Protein AF-A0A7I4EYZ6-F1 (afdb_monomer_lite)

InterPro domains:
  IPR018793 Cytochrome c oxidase assembly protein PET191 [PF10203] (11-68)
  IPR018793 Cytochrome c oxidase assembly protein PET191 [PTHR28627] (1-69)

Secondary structure (DSSP, 8-state):
------------HHHHHHHHHHHHHHSHHHHTT---HHHHHH-TT--S-HHHHHHHHHHHHHHHHHHHHHHHHHHHH-GGGGGG-

Foldseek 3Di:
DDDPDDDDDPDALVSLVVVLVVQLCPFCVCPVVVDDSVVLLVDPPRVRDPVNVVSSVSNVVNVVVVVVVVVVVCCVVPVVCVVVD

Structure (mmCIF, N/CA/C/O backbone):
data_AF-A0A7I4EYZ6-F1
#
_entry.id   AF-A0A7I4EYZ6-F1
#
loop_
_atom_site.group_PDB
_atom_site.id
_atom_site.type_symbol
_atom_site.label_atom_id
_atom_site.label_alt_id
_atom_site.label_comp_id
_atom_site.label_asym_id
_atom_site.label_entity_id
_atom_site.label_seq_id
_atom_site.pdbx_PDB_ins_code
_atom_site.Cartn_x
_atom_site.Cartn_y
_atom_site.Cartn_z
_atom_site.occupancy
_atom_site.B_iso_or_equiv
_atom_site.auth_seq_id
_atom_site.auth_comp_id
_atom_site.auth_asym_id
_atom_site.auth_atom_id
_atom_site.pdbx_PDB_model_num
ATOM 1 N N . MET A 1 1 ? 3.567 -23.476 15.760 1.00 45.56 1 MET A N 1
ATOM 2 C CA . MET A 1 1 ? 3.908 -22.088 16.136 1.00 45.56 1 MET A CA 1
ATOM 3 C C . MET A 1 1 ? 5.341 -21.809 15.709 1.00 45.56 1 MET A C 1
ATOM 5 O O . MET A 1 1 ? 6.144 -22.718 15.845 1.00 45.56 1 MET A O 1
ATOM 9 N N . ALA A 1 2 ? 5.597 -20.571 15.267 1.00 54.03 2 ALA A N 1
ATOM 10 C CA . ALA A 1 2 ? 6.894 -19.934 14.995 1.00 54.03 2 ALA A CA 1
ATOM 11 C C . ALA A 1 2 ? 7.708 -20.443 13.788 1.00 54.03 2 ALA A C 1
ATOM 13 O O . ALA A 1 2 ? 8.237 -21.544 13.825 1.00 54.03 2 ALA A O 1
ATOM 14 N N . ASP A 1 3 ? 7.810 -19.603 12.748 1.00 36.88 3 ASP A N 1
ATOM 15 C CA . ASP A 1 3 ? 9.087 -19.043 12.267 1.00 36.88 3 ASP A CA 1
ATOM 16 C C . ASP A 1 3 ? 8.786 -17.930 11.230 1.00 36.88 3 ASP A C 1
ATOM 18 O O . ASP A 1 3 ? 8.534 -18.211 10.063 1.00 36.88 3 ASP A O 1
ATOM 22 N N . ASP A 1 4 ? 8.708 -16.662 11.660 1.00 46.16 4 ASP A N 1
ATOM 23 C CA . ASP A 1 4 ? 8.792 -15.500 10.745 1.00 46.16 4 ASP A CA 1
ATOM 24 C C . ASP A 1 4 ? 10.171 -14.854 10.931 1.00 46.16 4 ASP A C 1
ATOM 26 O O . ASP A 1 4 ? 10.320 -13.677 11.248 1.00 46.16 4 ASP A O 1
ATOM 30 N N . GLY A 1 5 ? 11.211 -15.682 10.823 1.00 62.16 5 GLY A N 1
ATOM 31 C CA . GLY A 1 5 ? 12.563 -15.230 10.574 1.00 62.16 5 GLY A CA 1
ATOM 32 C C . GLY A 1 5 ? 12.809 -15.250 9.073 1.00 62.16 5 GLY A C 1
ATOM 33 O O . GLY A 1 5 ? 13.211 -16.272 8.525 1.00 62.16 5 GLY A O 1
ATOM 34 N N . SER A 1 6 ? 12.648 -14.119 8.376 1.00 42.41 6 SER A N 1
ATOM 35 C CA . SER A 1 6 ? 13.488 -13.943 7.188 1.00 42.41 6 SER A CA 1
ATOM 36 C C . SER A 1 6 ? 13.861 -12.495 6.854 1.00 42.41 6 SER A C 1
ATOM 38 O O . SER A 1 6 ? 12.982 -11.63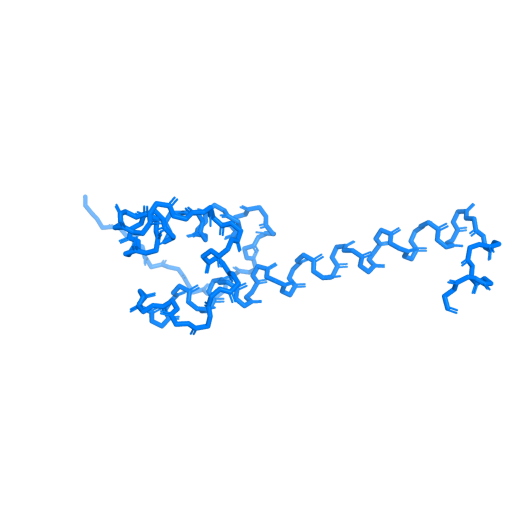2 6.745 1.00 42.41 6 SER A O 1
ATOM 40 N N . PRO A 1 7 ? 15.166 -12.222 6.662 1.00 50.53 7 PRO A N 1
ATOM 41 C CA . PRO A 1 7 ? 15.713 -10.903 6.393 1.00 50.53 7 PRO A CA 1
ATOM 42 C C . PRO A 1 7 ? 15.507 -10.506 4.928 1.00 50.53 7 PRO A C 1
ATOM 44 O O . PRO A 1 7 ? 15.652 -11.320 4.031 1.00 50.53 7 PRO A O 1
ATOM 47 N N . GLN A 1 8 ? 15.221 -9.225 4.694 1.00 55.06 8 GLN A N 1
ATOM 48 C CA . GLN A 1 8 ? 15.659 -8.444 3.525 1.00 55.06 8 GLN A CA 1
ATOM 49 C C . GLN A 1 8 ? 15.764 -9.192 2.175 1.00 55.06 8 GLN A C 1
ATOM 51 O O . GLN A 1 8 ? 16.837 -9.271 1.587 1.00 55.06 8 GLN A O 1
ATOM 56 N N . VAL A 1 9 ? 14.653 -9.698 1.638 1.00 44.66 9 VAL A N 1
ATOM 57 C CA . VAL A 1 9 ? 14.594 -10.178 0.247 1.00 44.66 9 VAL A CA 1
ATOM 58 C C . VAL A 1 9 ? 13.549 -9.357 -0.484 1.00 44.66 9 VAL A C 1
ATOM 60 O O . VAL A 1 9 ? 12.445 -9.186 0.027 1.00 44.66 9 VAL A O 1
ATOM 63 N N . HIS A 1 10 ? 13.917 -8.824 -1.650 1.00 49.53 10 HIS A N 1
ATOM 64 C CA . HIS A 1 10 ? 13.070 -8.089 -2.591 1.00 49.53 10 HIS A CA 1
ATOM 65 C C . HIS A 1 10 ? 11.653 -8.689 -2.688 1.00 49.53 10 HIS A C 1
ATOM 67 O O . HIS A 1 10 ? 11.373 -9.561 -3.510 1.00 49.53 10 HIS A O 1
ATOM 73 N N . LYS A 1 11 ? 10.729 -8.226 -1.840 1.00 56.62 11 LYS A N 1
ATOM 74 C CA . LYS A 1 11 ? 9.317 -8.593 -1.931 1.00 56.62 11 LYS A CA 1
ATOM 75 C C . LYS A 1 11 ? 8.790 -7.886 -3.176 1.00 56.62 11 LYS A C 1
ATOM 77 O O . LYS A 1 11 ? 8.853 -6.663 -3.259 1.00 56.62 11 LYS A O 1
ATOM 82 N N . SER A 1 12 ? 8.316 -8.649 -4.159 1.00 73.75 12 SER A N 1
ATOM 83 C CA . SER A 1 12 ? 7.714 -8.102 -5.383 1.00 73.75 12 SER A CA 1
ATOM 84 C C . SER A 1 12 ? 6.661 -7.031 -5.054 1.00 73.75 12 SER A C 1
ATOM 86 O O . SER A 1 12 ? 6.040 -7.088 -3.988 1.00 73.75 12 SER A O 1
ATOM 88 N N . CYS A 1 13 ? 6.402 -6.074 -5.962 1.00 81.56 13 CYS A N 1
ATOM 89 C CA . CYS A 1 13 ? 5.403 -5.009 -5.734 1.00 81.56 13 CYS A CA 1
ATOM 90 C C . CYS A 1 13 ? 4.063 -5.560 -5.224 1.00 81.56 13 CYS A C 1
ATOM 92 O O . CYS A 1 13 ? 3.393 -4.925 -4.415 1.00 81.56 13 CYS A O 1
ATOM 94 N N . ARG A 1 14 ? 3.680 -6.761 -5.679 1.00 79.56 14 ARG A N 1
ATOM 95 C CA . ARG A 1 14 ? 2.467 -7.465 -5.254 1.00 79.56 14 ARG A CA 1
ATOM 96 C C . ARG A 1 14 ? 2.527 -7.927 -3.797 1.00 79.56 14 ARG A C 1
ATOM 98 O O . ARG A 1 14 ? 1.552 -7.758 -3.073 1.00 79.56 14 ARG A O 1
ATOM 105 N N . ALA A 1 15 ? 3.650 -8.491 -3.357 1.00 83.44 15 ALA A N 1
ATOM 106 C CA . ALA A 1 15 ? 3.842 -8.884 -1.963 1.00 83.44 15 ALA A CA 1
ATOM 107 C C . ALA A 1 15 ? 3.854 -7.657 -1.035 1.00 83.44 15 ALA A C 1
ATOM 109 O O . ALA A 1 15 ? 3.211 -7.675 0.013 1.00 83.44 15 ALA A O 1
ATOM 110 N N . LEU A 1 16 ? 4.496 -6.564 -1.463 1.00 84.81 16 LEU A N 1
ATOM 111 C CA . LEU A 1 16 ? 4.451 -5.281 -0.756 1.00 84.81 16 LEU A CA 1
ATOM 112 C C . LEU A 1 16 ? 3.025 -4.714 -0.684 1.00 84.81 16 LEU A C 1
ATOM 114 O O . LEU A 1 16 ? 2.616 -4.255 0.378 1.00 84.81 16 LEU A O 1
ATOM 118 N N . ALA A 1 17 ? 2.242 -4.810 -1.764 1.00 84.19 17 ALA A N 1
ATOM 119 C CA . ALA A 1 17 ? 0.841 -4.387 -1.776 1.00 84.19 17 ALA A CA 1
ATOM 120 C C . ALA A 1 17 ? -0.009 -5.169 -0.764 1.00 84.19 17 ALA A C 1
ATOM 122 O O . ALA A 1 17 ? -0.777 -4.574 -0.014 1.00 84.19 17 ALA A O 1
ATOM 123 N N . LEU A 1 18 ? 0.150 -6.495 -0.707 1.00 85.94 18 LEU A N 1
ATOM 124 C CA . LEU A 1 18 ? -0.577 -7.347 0.239 1.00 85.94 18 LEU A CA 1
ATOM 125 C C . LEU A 1 18 ? -0.204 -7.036 1.693 1.00 85.94 18 LEU A C 1
ATOM 127 O O . LEU A 1 18 ? -1.089 -6.919 2.539 1.00 85.94 18 LEU A O 1
ATOM 131 N N . SER A 1 19 ? 1.089 -6.867 1.983 1.00 86.56 19 SER A N 1
ATOM 132 C CA . SER A 1 19 ? 1.552 -6.455 3.313 1.00 86.56 19 SER A CA 1
ATOM 133 C C . SER A 1 19 ? 1.048 -5.060 3.692 1.00 86.56 19 SER A C 1
ATOM 135 O O . SER A 1 19 ? 0.674 -4.848 4.843 1.00 86.56 19 SER A O 1
ATOM 137 N N . LEU A 1 20 ? 0.984 -4.129 2.734 1.00 86.31 20 LEU A N 1
ATOM 138 C CA . LEU A 1 20 ? 0.458 -2.788 2.970 1.00 86.31 20 LEU A CA 1
ATOM 139 C C . LEU A 1 20 ? -1.040 -2.824 3.293 1.00 86.31 20 LEU A C 1
ATOM 141 O O . LEU A 1 20 ? -1.462 -2.185 4.248 1.00 86.31 20 LEU A O 1
ATOM 145 N N . VAL A 1 21 ? -1.836 -3.598 2.547 1.00 87.56 21 VAL A N 1
ATOM 146 C CA . VAL A 1 21 ? -3.280 -3.747 2.803 1.00 87.56 21 VAL A CA 1
ATOM 147 C C . VAL A 1 21 ? -3.535 -4.319 4.192 1.00 87.56 21 VAL A C 1
ATOM 149 O O . VAL A 1 21 ? -4.335 -3.747 4.923 1.00 87.56 21 VAL A O 1
ATOM 152 N N . LYS A 1 22 ? -2.824 -5.386 4.582 1.00 85.94 22 LYS A N 1
ATOM 153 C CA . LYS A 1 22 ? -2.941 -5.960 5.933 1.00 85.94 22 LYS A CA 1
ATOM 154 C C . LYS A 1 22 ? -2.658 -4.920 7.011 1.00 85.94 22 LYS A C 1
ATOM 156 O O . LYS A 1 22 ? -3.438 -4.762 7.938 1.00 85.94 22 LYS A O 1
ATOM 161 N N . CYS A 1 23 ? -1.581 -4.161 6.843 1.00 86.19 23 CYS A N 1
ATOM 162 C CA . CYS A 1 23 ? -1.216 -3.161 7.829 1.00 86.19 23 CYS A CA 1
ATOM 163 C C . CYS A 1 23 ? -2.216 -1.991 7.911 1.00 86.19 23 CYS A C 1
ATOM 165 O O . CYS A 1 23 ? -2.536 -1.501 8.993 1.00 86.19 23 CYS A O 1
ATOM 167 N N . LEU A 1 24 ? -2.746 -1.550 6.769 1.00 84.44 24 LEU A N 1
ATOM 168 C CA . LEU A 1 24 ? -3.779 -0.518 6.729 1.00 84.44 24 LEU A CA 1
ATOM 169 C C . LEU A 1 24 ? -5.087 -1.002 7.357 1.00 84.44 24 LEU A C 1
ATOM 171 O O . LEU A 1 24 ? -5.732 -0.222 8.052 1.00 84.44 24 LEU A O 1
ATOM 175 N N . ASP A 1 25 ? -5.452 -2.266 7.156 1.00 85.25 25 ASP A N 1
ATOM 176 C CA . ASP A 1 25 ? -6.640 -2.881 7.752 1.00 85.25 25 ASP A CA 1
ATOM 177 C C . ASP A 1 25 ? -6.604 -2.847 9.284 1.00 85.25 25 ASP A C 1
ATOM 179 O O . ASP A 1 25 ? -7.604 -2.581 9.945 1.00 85.25 25 ASP A O 1
ATOM 183 N N . GLU A 1 26 ? -5.420 -3.030 9.865 1.00 82.81 26 GLU A N 1
ATOM 184 C CA . GLU A 1 26 ? -5.219 -2.947 11.310 1.00 82.81 26 GLU A CA 1
A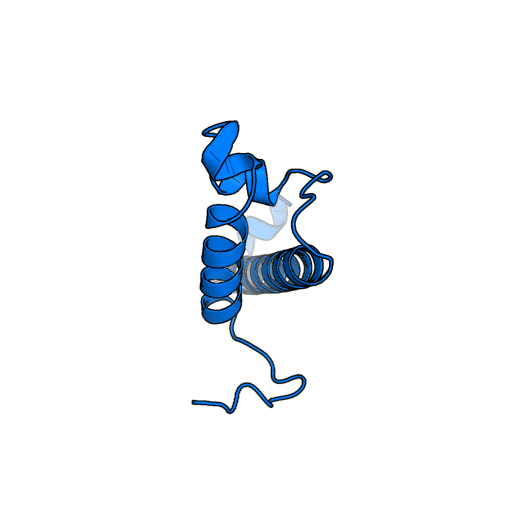TOM 185 C C . GLU A 1 26 ? -5.152 -1.506 11.838 1.00 82.81 26 GLU A C 1
ATOM 187 O O . GLU A 1 26 ? -5.269 -1.289 13.043 1.00 82.81 26 GLU A O 1
ATOM 192 N N . SER A 1 27 ? -5.017 -0.512 10.957 1.00 81.06 27 SER A N 1
ATOM 193 C CA . SER A 1 27 ? -4.880 0.892 11.338 1.00 81.06 27 SER A CA 1
ATOM 194 C C . SER A 1 27 ? -6.216 1.577 11.652 1.00 81.06 27 SER A C 1
ATOM 196 O O . SER A 1 27 ? -7.251 1.326 11.027 1.00 81.06 27 SER A O 1
ATOM 198 N N . ALA A 1 28 ? -6.152 2.567 12.547 1.00 83.88 28 ALA A N 1
ATOM 199 C CA . ALA A 1 28 ? -7.237 3.503 12.848 1.00 83.88 28 ALA A CA 1
ATOM 200 C C . ALA A 1 28 ? -7.801 4.209 11.600 1.00 83.88 28 ALA A C 1
ATOM 202 O O . ALA A 1 28 ? -8.963 4.616 11.560 1.00 83.88 28 ALA A O 1
ATOM 203 N N . CYS A 1 29 ? -6.994 4.369 10.550 1.00 84.81 29 CYS A N 1
ATOM 204 C CA . CYS A 1 29 ? -7.427 5.049 9.336 1.00 84.81 29 CYS A CA 1
ATOM 205 C C . CYS A 1 29 ? -8.528 4.272 8.587 1.00 84.81 29 CYS A C 1
ATOM 207 O O . CYS A 1 29 ? -9.486 4.877 8.101 1.00 84.81 29 CYS A O 1
ATOM 209 N N . ILE A 1 30 ? -8.435 2.938 8.547 1.00 85.19 30 ILE A N 1
ATOM 210 C CA . ILE A 1 30 ? -9.467 2.076 7.951 1.00 85.19 30 ILE A CA 1
ATOM 211 C C . ILE A 1 30 ? -10.541 1.735 8.981 1.00 85.19 30 ILE A C 1
ATOM 213 O O . ILE A 1 30 ? -11.725 1.934 8.714 1.00 85.19 30 ILE A O 1
ATOM 217 N N . LYS A 1 31 ? -10.144 1.263 10.168 1.00 84.00 31 LYS A N 1
ATOM 218 C CA . LYS A 1 31 ? -11.095 0.774 11.178 1.00 84.00 31 LYS A CA 1
ATOM 219 C C . LYS A 1 31 ? -11.944 1.877 11.802 1.00 84.00 31 LYS A C 1
ATOM 221 O O . LYS A 1 31 ? -13.152 1.701 11.928 1.00 84.00 31 LYS A O 1
ATOM 226 N N . GLU A 1 32 ? -11.339 3.000 12.182 1.00 83.69 32 GLU A N 1
ATOM 227 C CA . GLU A 1 32 ? -12.046 4.071 12.901 1.00 83.69 32 GLU A CA 1
ATOM 228 C C . GLU A 1 32 ? -12.553 5.146 11.943 1.00 83.69 32 GLU A C 1
ATOM 230 O O . GLU A 1 32 ? -13.724 5.516 11.969 1.00 83.69 32 GLU A O 1
ATOM 235 N N . ASN A 1 33 ? -11.685 5.614 11.046 1.00 82.62 33 ASN A N 1
ATOM 236 C CA . ASN A 1 33 ? -12.011 6.717 10.145 1.00 82.62 33 ASN A CA 1
ATOM 237 C C . ASN A 1 33 ? -12.747 6.269 8.872 1.00 82.62 33 ASN A C 1
ATOM 239 O O . ASN A 1 33 ? -13.164 7.128 8.095 1.00 82.62 33 ASN A O 1
ATOM 243 N N . LYS A 1 34 ? -12.891 4.952 8.637 1.00 83.56 34 LYS A N 1
ATOM 244 C CA . LYS A 1 34 ? -13.535 4.355 7.448 1.00 83.56 34 LYS A CA 1
ATOM 245 C C . LYS A 1 34 ? -13.080 4.980 6.122 1.00 83.56 34 LYS A C 1
ATOM 247 O O . LYS A 1 34 ? -13.852 5.065 5.166 1.00 83.56 34 LYS A O 1
ATOM 252 N N . ARG A 1 35 ? -11.832 5.453 6.062 1.00 85.12 35 ARG A N 1
ATOM 253 C CA . ARG A 1 35 ? -11.256 6.031 4.845 1.00 85.12 35 ARG A CA 1
ATOM 254 C C . ARG A 1 35 ? -10.907 4.918 3.864 1.00 85.12 35 ARG A C 1
ATOM 256 O O . ARG A 1 35 ? -10.840 3.744 4.216 1.00 85.12 35 ARG A O 1
ATOM 263 N N . SER A 1 36 ? -10.660 5.286 2.613 1.00 84.56 36 SER A N 1
ATOM 264 C CA . SER A 1 36 ? -10.186 4.323 1.621 1.00 84.56 36 SER A CA 1
ATOM 265 C C . SER A 1 36 ? -8.722 3.951 1.876 1.00 84.56 36 SER A C 1
ATOM 267 O O . SER A 1 36 ? -7.925 4.794 2.286 1.00 84.56 36 SER A O 1
ATOM 269 N N . TYR A 1 37 ? -8.324 2.725 1.514 1.00 82.44 37 TYR A N 1
ATOM 270 C CA . TYR A 1 37 ? -6.919 2.281 1.556 1.00 82.44 37 TYR A CA 1
ATOM 271 C C . TYR A 1 37 ? -5.966 3.237 0.837 1.00 82.44 37 TYR A C 1
ATOM 273 O O . TYR A 1 37 ? -4.835 3.413 1.276 1.00 82.44 37 TYR A O 1
ATOM 281 N N . LYS A 1 38 ? -6.418 3.883 -0.245 1.00 81.81 38 LYS A N 1
ATOM 282 C CA . LYS A 1 38 ? -5.632 4.885 -0.971 1.00 81.81 38 LYS A CA 1
ATOM 283 C C . LYS A 1 38 ? -5.353 6.123 -0.117 1.00 81.81 38 LYS A C 1
ATOM 285 O O . LYS A 1 38 ? -4.204 6.540 -0.044 1.00 81.81 38 LYS A O 1
ATOM 290 N N . ASP A 1 39 ? -6.377 6.687 0.519 1.00 83.81 39 ASP A N 1
ATOM 291 C CA . ASP A 1 39 ? -6.227 7.859 1.386 1.00 83.81 39 ASP A CA 1
ATOM 292 C C . ASP A 1 39 ? -5.365 7.529 2.597 1.00 83.81 39 ASP A C 1
ATOM 294 O O . ASP A 1 39 ? -4.443 8.273 2.911 1.00 83.81 39 ASP A O 1
ATOM 298 N N . CYS A 1 40 ? -5.582 6.363 3.207 1.00 84.06 40 CYS A N 1
ATOM 299 C CA . CYS A 1 40 ? -4.757 5.911 4.316 1.00 84.06 40 CYS A CA 1
ATOM 300 C C . CYS A 1 40 ? -3.305 5.694 3.892 1.00 84.06 40 CYS A C 1
ATOM 302 O O . CYS A 1 40 ? -2.407 6.220 4.531 1.00 84.06 40 CYS A O 1
ATOM 304 N N . ALA A 1 41 ? -3.044 5.026 2.767 1.00 80.69 41 ALA A N 1
ATOM 305 C CA . ALA A 1 41 ? -1.685 4.844 2.260 1.00 80.69 41 ALA A CA 1
ATOM 306 C C . ALA A 1 41 ? -0.962 6.169 1.956 1.00 80.69 41 ALA A C 1
ATOM 308 O O . ALA A 1 41 ? 0.264 6.196 1.961 1.00 80.69 41 ALA A O 1
ATOM 309 N N . LEU A 1 42 ? -1.689 7.252 1.677 1.00 78.69 42 LEU A N 1
ATOM 310 C CA . LEU A 1 42 ? -1.127 8.587 1.445 1.00 78.69 42 LEU A CA 1
ATOM 311 C C . LEU A 1 42 ? -1.028 9.421 2.727 1.00 78.69 42 LEU A C 1
ATOM 313 O O . LEU A 1 42 ? -0.328 10.437 2.748 1.00 78.69 42 LEU A O 1
ATOM 317 N N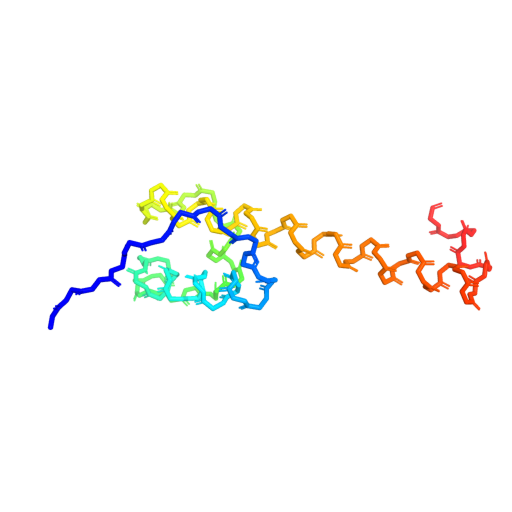 . ASP A 1 43 ? -1.696 8.992 3.795 1.00 76.12 43 ASP A N 1
ATOM 318 C CA . ASP A 1 43 ? -1.704 9.690 5.064 1.00 76.12 43 ASP A CA 1
ATOM 319 C C . ASP A 1 43 ? -0.320 9.586 5.727 1.00 76.12 43 ASP A C 1
ATOM 321 O O . ASP A 1 43 ? 0.237 8.507 5.971 1.00 76.12 43 ASP A O 1
ATOM 325 N N . LYS A 1 44 ? 0.290 10.747 5.982 1.00 67.56 44 LYS A N 1
ATOM 326 C CA . LYS A 1 44 ? 1.607 10.831 6.627 1.00 67.56 44 LYS A CA 1
ATOM 327 C C . LYS A 1 44 ? 1.537 10.510 8.119 1.00 67.56 44 LYS A C 1
ATOM 329 O O . LYS A 1 44 ? 2.574 10.173 8.687 1.00 67.56 44 LYS A O 1
ATOM 334 N N . ASN A 1 45 ? 0.343 10.568 8.712 1.00 65.62 45 ASN A N 1
ATOM 335 C CA . ASN A 1 45 ? 0.072 10.237 10.105 1.00 65.62 45 ASN A CA 1
ATOM 336 C C . ASN A 1 45 ? -0.340 8.781 10.286 1.00 65.62 45 ASN A C 1
ATOM 338 O O . ASN A 1 45 ? -0.959 8.475 11.304 1.00 65.62 45 ASN A O 1
ATOM 342 N N . LEU A 1 46 ? -0.011 7.882 9.345 1.00 63.62 46 LEU A N 1
ATOM 343 C CA . LEU A 1 46 ? -0.189 6.448 9.549 1.00 63.62 46 LEU A CA 1
ATOM 344 C C . LEU A 1 46 ? 0.559 6.034 10.827 1.00 63.62 46 LEU A C 1
ATOM 346 O O . LEU A 1 46 ? 1.768 5.820 10.834 1.00 63.62 46 LEU A O 1
ATOM 350 N N . THR A 1 47 ? -0.173 6.012 11.936 1.00 55.81 47 THR A N 1
ATOM 351 C CA . THR A 1 47 ? 0.348 5.880 13.303 1.00 55.81 47 THR A CA 1
ATOM 352 C C . THR A 1 47 ? 0.589 4.416 13.654 1.00 55.81 47 THR A C 1
ATOM 354 O O . THR A 1 47 ? 1.091 4.088 14.724 1.00 55.81 47 THR A O 1
ATOM 357 N N . ALA A 1 48 ? 0.236 3.520 12.735 1.00 57.91 48 ALA A N 1
ATOM 358 C CA . ALA A 1 48 ? 0.439 2.097 12.855 1.00 57.91 48 ALA A CA 1
ATOM 359 C C . ALA A 1 48 ? 1.890 1.772 12.490 1.00 57.91 48 ALA A C 1
ATOM 361 O O . ALA A 1 48 ? 2.184 1.636 11.315 1.00 57.91 48 ALA A O 1
ATOM 362 N N . SER A 1 49 ? 2.754 1.658 13.506 1.00 60.91 49 SER A N 1
ATOM 363 C CA . SER A 1 49 ? 4.062 0.976 13.520 1.00 60.91 49 SER A CA 1
ATOM 364 C C . SER A 1 49 ? 5.095 1.382 12.447 1.00 60.91 49 SER A C 1
ATOM 366 O O . SER A 1 49 ? 4.798 1.454 11.256 1.00 60.91 49 SER A O 1
ATOM 368 N N . SER A 1 50 ? 6.368 1.587 12.826 1.00 66.94 50 SER A N 1
ATOM 369 C CA . SER A 1 50 ? 7.420 1.969 11.857 1.00 66.94 50 SER A CA 1
ATOM 370 C C . SER A 1 50 ? 7.463 1.015 10.652 1.00 66.94 50 SER A C 1
ATOM 372 O O . SER A 1 50 ? 7.563 1.462 9.513 1.00 66.94 50 SER A O 1
ATOM 374 N N . THR A 1 51 ? 7.197 -0.273 10.889 1.00 76.50 51 THR A N 1
ATOM 375 C CA . THR A 1 51 ? 7.105 -1.333 9.880 1.00 76.50 51 THR A CA 1
ATOM 376 C C . THR A 1 51 ? 6.093 -1.049 8.762 1.00 76.50 51 THR A C 1
ATOM 378 O O . THR A 1 51 ? 6.353 -1.368 7.603 1.00 76.50 51 THR A O 1
ATOM 381 N N . CYS A 1 52 ? 4.944 -0.434 9.057 1.00 80.81 52 CYS A N 1
ATOM 382 C CA . CYS A 1 52 ? 3.928 -0.127 8.044 1.00 80.81 52 CYS A CA 1
ATOM 383 C C . CYS A 1 52 ? 4.381 0.975 7.095 1.00 80.81 52 CYS A C 1
ATOM 385 O O . CYS A 1 52 ? 4.145 0.930 5.885 1.00 80.81 52 CYS A O 1
ATOM 387 N N . LYS A 1 53 ? 5.057 1.968 7.676 1.00 81.38 53 LYS A N 1
ATOM 388 C CA . LYS A 1 53 ? 5.648 3.085 6.959 1.00 81.38 53 LYS A CA 1
ATOM 389 C C . LYS A 1 53 ? 6.720 2.574 5.999 1.00 81.38 53 LYS A C 1
ATOM 391 O O . LYS A 1 53 ? 6.662 2.895 4.818 1.00 81.38 53 LYS A O 1
ATOM 396 N N . ASP A 1 54 ? 7.597 1.687 6.467 1.00 85.50 54 ASP A N 1
ATOM 397 C CA . ASP A 1 54 ? 8.618 1.039 5.636 1.00 85.50 54 ASP A CA 1
ATOM 398 C C . ASP A 1 54 ? 8.006 0.221 4.481 1.00 85.50 54 ASP A C 1
ATOM 400 O O . ASP A 1 54 ? 8.441 0.333 3.331 1.00 85.50 54 ASP A O 1
ATOM 404 N N . ILE A 1 55 ? 6.948 -0.559 4.744 1.00 85.00 55 ILE A N 1
ATOM 405 C CA . ILE A 1 55 ? 6.227 -1.317 3.703 1.00 85.00 55 ILE A CA 1
ATOM 406 C C . ILE A 1 55 ? 5.609 -0.373 2.664 1.00 85.00 55 ILE A C 1
ATOM 408 O O . ILE A 1 55 ? 5.721 -0.621 1.461 1.00 85.00 55 ILE A O 1
ATOM 412 N N . ARG A 1 56 ? 4.975 0.718 3.110 1.00 85.38 56 ARG A N 1
ATOM 413 C CA . ARG A 1 56 ? 4.380 1.736 2.236 1.00 85.38 56 ARG A CA 1
ATOM 414 C C . ARG A 1 56 ? 5.433 2.387 1.350 1.00 85.38 56 ARG A C 1
ATOM 416 O O . ARG A 1 56 ? 5.228 2.476 0.141 1.00 85.38 56 ARG A O 1
ATOM 423 N N . ASP A 1 57 ? 6.536 2.843 1.932 1.00 85.44 57 ASP A N 1
ATOM 424 C CA . ASP A 1 57 ? 7.612 3.513 1.205 1.00 85.44 57 ASP A CA 1
ATOM 425 C C . ASP A 1 57 ? 8.238 2.575 0.158 1.00 85.44 57 ASP A C 1
ATOM 427 O O . ASP A 1 57 ? 8.427 2.965 -0.998 1.00 85.44 57 ASP A O 1
ATOM 431 N N . ASN A 1 58 ? 8.445 1.302 0.500 1.00 86.44 58 ASN A N 1
ATOM 432 C CA . ASN A 1 58 ? 8.920 0.295 -0.451 1.00 86.44 58 ASN A CA 1
ATOM 433 C C . ASN A 1 58 ? 7.892 -0.011 -1.553 1.00 86.44 58 ASN A C 1
ATOM 435 O O . ASN A 1 58 ? 8.259 -0.106 -2.725 1.00 86.44 58 ASN A O 1
ATOM 439 N N . TYR A 1 59 ? 6.600 -0.113 -1.221 1.00 84.56 59 TYR A N 1
ATOM 440 C CA . TYR A 1 59 ? 5.534 -0.290 -2.211 1.00 84.56 59 TYR A CA 1
ATOM 441 C C . TYR A 1 59 ? 5.452 0.897 -3.181 1.00 84.56 59 TYR A C 1
ATOM 443 O O . TYR A 1 59 ? 5.348 0.700 -4.392 1.00 84.56 59 TYR A O 1
ATOM 451 N N . MET A 1 60 ? 5.535 2.128 -2.667 1.00 83.06 60 MET A N 1
ATOM 452 C CA . MET A 1 60 ? 5.524 3.356 -3.466 1.00 83.06 60 MET A CA 1
ATOM 453 C C . MET A 1 60 ? 6.713 3.409 -4.428 1.00 83.06 60 MET A C 1
ATOM 455 O O . MET A 1 60 ? 6.511 3.683 -5.611 1.00 83.06 60 MET A O 1
ATOM 459 N N . LYS A 1 61 ? 7.924 3.075 -3.959 1.00 84.38 61 LYS A N 1
ATOM 460 C CA . LYS A 1 61 ? 9.120 2.963 -4.813 1.00 84.38 61 LYS A CA 1
ATOM 461 C C . LYS A 1 61 ? 8.931 1.916 -5.911 1.00 84.38 61 LYS A C 1
ATOM 463 O O . LYS A 1 61 ? 9.139 2.219 -7.080 1.00 84.38 61 LYS A O 1
ATOM 468 N N . CYS A 1 62 ? 8.441 0.730 -5.553 1.00 84.44 62 CYS A N 1
ATOM 469 C CA . CYS A 1 62 ? 8.196 -0.359 -6.499 1.00 84.44 62 CYS A CA 1
ATOM 470 C C . CYS A 1 62 ? 7.143 0.020 -7.560 1.00 84.44 62 CYS A C 1
ATOM 472 O O . CYS A 1 62 ? 7.313 -0.224 -8.755 1.00 84.44 62 CYS A O 1
ATOM 474 N N . LYS A 1 63 ? 6.057 0.687 -7.146 1.00 78.38 63 LYS A N 1
ATOM 475 C CA . LYS A 1 63 ? 5.032 1.205 -8.060 1.00 78.38 63 LYS A CA 1
ATOM 476 C C . LYS A 1 63 ? 5.603 2.270 -8.999 1.00 78.38 63 LYS A C 1
ATOM 478 O O . LYS A 1 63 ? 5.290 2.251 -10.185 1.00 78.38 63 LYS A O 1
ATOM 483 N N . HIS A 1 64 ? 6.411 3.193 -8.481 1.00 79.31 64 HIS A N 1
ATOM 484 C CA . HIS A 1 64 ? 7.039 4.243 -9.282 1.00 79.31 64 HIS A CA 1
ATOM 485 C C . HIS A 1 64 ? 7.998 3.659 -10.327 1.00 79.31 64 HIS A C 1
ATOM 487 O O . HIS A 1 64 ? 7.978 4.076 -11.481 1.00 79.31 64 HIS A O 1
ATOM 493 N N . GLU A 1 65 ? 8.776 2.645 -9.950 1.00 76.75 65 GLU A N 1
ATOM 494 C CA . GLU A 1 65 ? 9.669 1.933 -10.863 1.00 76.75 65 GLU A CA 1
ATOM 495 C C . GLU A 1 65 ? 8.896 1.201 -11.972 1.00 76.75 65 GLU A C 1
ATOM 497 O O . GLU A 1 65 ? 9.233 1.353 -13.145 1.00 76.75 65 GLU A O 1
ATOM 502 N N . GLN A 1 66 ? 7.786 0.522 -11.647 1.00 69.25 66 GLN A N 1
ATOM 503 C CA . GLN A 1 66 ? 6.908 -0.069 -12.667 1.00 69.25 66 GLN A CA 1
ATOM 504 C C . GLN A 1 66 ? 6.311 0.973 -13.617 1.00 69.25 66 GLN A C 1
ATOM 506 O O . GLN A 1 66 ? 6.281 0.747 -14.823 1.00 69.25 66 GLN A O 1
ATOM 511 N N . VAL A 1 67 ? 5.850 2.118 -13.104 1.00 70.94 67 VAL A N 1
ATOM 512 C CA . VAL A 1 67 ? 5.351 3.206 -13.962 1.00 70.94 67 VAL A CA 1
ATOM 513 C C . VAL A 1 67 ? 6.471 3.721 -14.865 1.00 70.94 67 VAL A C 1
ATOM 515 O O . VAL A 1 67 ? 6.231 3.924 -16.048 1.00 70.94 67 VAL A O 1
ATOM 518 N N . GLY A 1 68 ? 7.696 3.858 -14.355 1.00 68.75 68 GLY A N 1
ATOM 519 C CA . GLY A 1 68 ? 8.862 4.229 -15.154 1.00 68.75 68 GLY A CA 1
ATOM 520 C C . GLY A 1 68 ? 9.155 3.237 -16.281 1.00 68.75 68 GLY A C 1
ATOM 521 O O . GLY A 1 68 ? 9.403 3.662 -17.406 1.00 68.75 68 GLY A O 1
ATOM 522 N N . ILE A 1 69 ? 9.072 1.931 -16.016 1.00 69.38 69 ILE A N 1
ATOM 523 C CA . ILE A 1 69 ? 9.248 0.881 -17.031 1.00 69.38 69 ILE A CA 1
ATOM 524 C C . ILE A 1 69 ? 8.130 0.946 -18.077 1.00 69.38 69 ILE A C 1
ATOM 526 O O . ILE A 1 69 ? 8.425 0.985 -19.265 1.00 69.38 69 ILE A O 1
ATOM 530 N N . VAL A 1 70 ? 6.863 1.044 -17.659 1.00 68.19 70 VAL A N 1
ATOM 531 C CA . VAL A 1 70 ? 5.708 1.128 -18.575 1.00 68.19 70 VAL A CA 1
ATOM 532 C C . VAL A 1 70 ? 5.748 2.403 -19.418 1.00 68.19 70 VAL A C 1
ATOM 534 O O . VAL A 1 70 ? 5.451 2.367 -20.609 1.00 68.19 70 VAL A O 1
ATOM 537 N N . VAL A 1 71 ? 6.121 3.540 -18.824 1.00 68.62 71 VAL A N 1
ATOM 538 C CA . VAL A 1 71 ? 6.289 4.807 -19.547 1.00 68.62 71 VAL A CA 1
ATOM 539 C C . VAL A 1 71 ? 7.424 4.677 -20.555 1.00 68.62 71 VAL A C 1
ATOM 541 O O . VAL A 1 71 ? 7.229 5.006 -21.718 1.00 68.62 71 VAL A O 1
ATOM 544 N N . ARG A 1 72 ? 8.578 4.132 -20.155 1.00 63.22 72 ARG A N 1
ATOM 545 C CA . ARG A 1 72 ? 9.707 3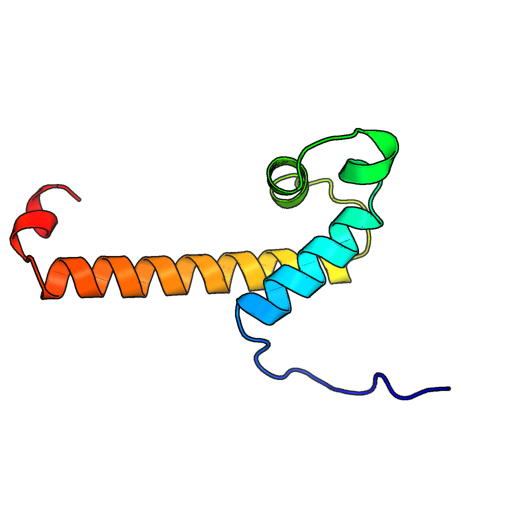.894 -21.066 1.00 63.22 72 ARG A CA 1
ATOM 546 C C . ARG A 1 72 ? 9.342 2.938 -22.197 1.00 63.22 72 ARG A C 1
ATOM 548 O O . ARG A 1 72 ? 9.654 3.233 -23.338 1.00 63.22 72 ARG A O 1
ATOM 555 N N . GLU A 1 73 ? 8.650 1.843 -21.916 1.00 67.38 73 GLU A N 1
ATOM 556 C CA . GLU A 1 73 ? 8.218 0.880 -22.932 1.00 67.38 73 GLU A CA 1
ATOM 557 C C . GLU A 1 73 ? 7.224 1.499 -23.923 1.00 67.38 73 GLU A C 1
ATOM 559 O O . GLU A 1 73 ? 7.334 1.270 -25.126 1.00 67.38 73 GLU A O 1
ATOM 564 N N . ARG A 1 74 ? 6.303 2.349 -23.446 1.00 62.16 74 ARG A N 1
ATOM 565 C CA . ARG A 1 74 ? 5.405 3.130 -24.311 1.00 62.16 74 ARG A CA 1
ATOM 566 C C . ARG A 1 74 ? 6.151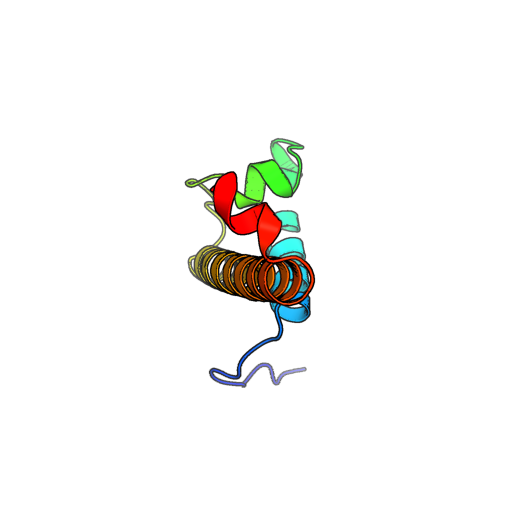 4.162 -25.147 1.00 62.16 74 ARG A C 1
ATOM 568 O O . ARG A 1 74 ? 5.791 4.339 -26.302 1.00 62.16 74 ARG A O 1
ATOM 575 N N . LEU A 1 75 ? 7.177 4.811 -24.598 1.00 61.38 75 LEU A N 1
ATOM 576 C CA . LEU A 1 75 ? 8.038 5.730 -25.349 1.00 61.38 75 LEU A CA 1
ATOM 577 C C . LEU A 1 75 ? 8.881 4.985 -26.395 1.00 61.38 75 LEU A C 1
ATOM 579 O O . LEU A 1 75 ? 9.075 5.495 -27.491 1.00 61.38 75 LEU A O 1
ATOM 583 N N . LEU A 1 76 ? 9.346 3.769 -26.091 1.00 67.19 76 LEU A N 1
ATOM 584 C CA . LEU A 1 76 ? 10.074 2.919 -27.039 1.00 67.19 76 LEU A CA 1
ATOM 585 C C . LEU A 1 76 ? 9.159 2.372 -28.148 1.00 67.19 76 LEU A C 1
ATOM 587 O O . LEU A 1 76 ? 9.582 2.305 -29.297 1.00 67.19 76 LEU A O 1
ATOM 591 N N . ASN A 1 77 ? 7.912 2.007 -27.827 1.00 70.38 77 ASN A N 1
ATOM 592 C CA . ASN A 1 77 ? 6.921 1.555 -28.814 1.00 70.38 77 ASN A CA 1
ATOM 593 C C . ASN A 1 77 ? 6.271 2.705 -29.597 1.00 70.38 77 ASN A C 1
ATOM 595 O O . ASN A 1 77 ? 5.765 2.484 -30.694 1.00 70.38 77 ASN A O 1
ATOM 599 N N . ASN A 1 78 ? 6.245 3.918 -29.043 1.00 61.31 78 ASN A N 1
ATOM 600 C CA . ASN A 1 78 ? 5.682 5.098 -29.686 1.00 61.31 78 ASN A CA 1
ATOM 601 C C . ASN A 1 78 ? 6.488 6.364 -29.318 1.00 61.31 78 ASN A C 1
ATOM 603 O O . ASN A 1 78 ? 6.131 7.073 -28.368 1.00 61.31 78 ASN A O 1
ATOM 607 N N . PRO A 1 79 ? 7.568 6.666 -30.061 1.00 63.66 79 PRO A N 1
ATOM 608 C CA . PRO A 1 79 ? 8.475 7.772 -29.751 1.00 63.66 79 PRO A CA 1
ATOM 609 C C . PRO A 1 79 ? 7.833 9.162 -29.891 1.00 63.66 79 PRO A C 1
ATOM 611 O O . PRO A 1 79 ? 8.350 10.122 -29.333 1.00 63.66 79 PRO A O 1
ATOM 614 N N . GLU A 1 80 ? 6.675 9.292 -30.543 1.00 65.06 80 GLU A N 1
ATOM 615 C CA . GLU A 1 80 ? 5.947 10.566 -30.659 1.00 65.06 80 GLU A CA 1
ATOM 616 C C . GLU A 1 80 ? 5.371 11.053 -29.308 1.00 65.06 80 GLU A C 1
ATOM 618 O O . GLU A 1 80 ? 5.106 12.245 -29.136 1.00 65.06 80 GLU A O 1
ATOM 623 N N . LEU A 1 81 ? 5.224 10.168 -28.306 1.00 57.12 81 LEU A N 1
ATOM 624 C CA . LEU A 1 81 ? 4.808 10.558 -26.948 1.00 57.12 81 LEU A CA 1
ATOM 625 C C . LEU A 1 81 ? 5.875 11.368 -26.191 1.00 57.12 81 LEU A C 1
ATOM 627 O O . LEU A 1 81 ? 5.535 12.028 -25.209 1.00 57.12 81 LEU A O 1
ATOM 631 N N . PHE A 1 82 ? 7.136 11.365 -26.643 1.00 55.53 82 PHE A N 1
ATOM 632 C CA . PHE A 1 82 ? 8.210 12.164 -26.034 1.00 55.53 82 PHE A CA 1
ATOM 633 C C . PHE A 1 82 ? 7.955 13.672 -26.142 1.00 55.53 82 PHE A C 1
ATOM 635 O O . PHE A 1 82 ? 8.489 14.442 -25.354 1.00 55.53 82 PHE A O 1
ATOM 642 N N . ARG A 1 83 ? 7.134 14.105 -27.107 1.00 52.91 83 ARG A N 1
ATOM 643 C CA . ARG A 1 83 ? 6.844 15.521 -27.364 1.00 52.91 83 ARG A CA 1
ATOM 644 C C . ARG A 1 83 ? 5.847 16.143 -26.369 1.00 52.91 83 ARG A C 1
ATOM 646 O O . ARG A 1 83 ? 5.668 17.357 -26.383 1.00 52.91 83 ARG A O 1
ATOM 653 N N . PHE A 1 84 ? 5.196 15.331 -25.533 1.00 46.41 84 PHE A N 1
ATOM 654 C CA . PHE A 1 84 ? 4.158 15.760 -24.582 1.00 46.41 84 PHE A CA 1
ATOM 655 C C . PHE A 1 84 ? 4.561 15.609 -23.102 1.00 46.41 84 PHE A C 1
ATOM 657 O O . PHE A 1 84 ? 3.711 15.798 -22.230 1.00 46.41 84 PHE A O 1
ATOM 664 N N . VAL A 1 85 ? 5.825 15.268 -22.820 1.00 51.09 85 VAL A N 1
ATOM 665 C CA . VAL A 1 85 ? 6.413 15.239 -21.466 1.00 51.09 85 VAL A CA 1
ATOM 666 C C . VAL A 1 85 ? 7.343 16.428 -21.281 1.00 51.09 85 VAL A C 1
ATOM 668 O O . VAL A 1 85 ? 8.088 16.735 -22.236 1.00 51.09 85 VAL A O 1
#

Organism: Physcomitrium patens (NCBI:txid3218)

pLDDT: mean 72.28, std 13.54, range [36.88, 87.56]

Sequence (85 aa):
MADDGSPQVHKSCRALALSLVKCLDESACIKENKRSYKDCALDKNLTASSTCKDIRDNYMKCKHEQVGIVVRERLLNNPELFRFV

Radius of gyration: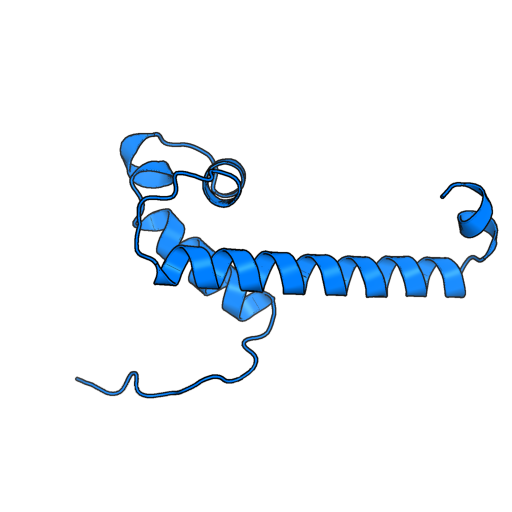 16.75 Å; chains: 1; bounding box: 29×38×47 Å